Protein AF-A0A1H2T2E2-F1 (afdb_monomer)

Radius of gyration: 16.35 Å; Cα contacts (8 Å, 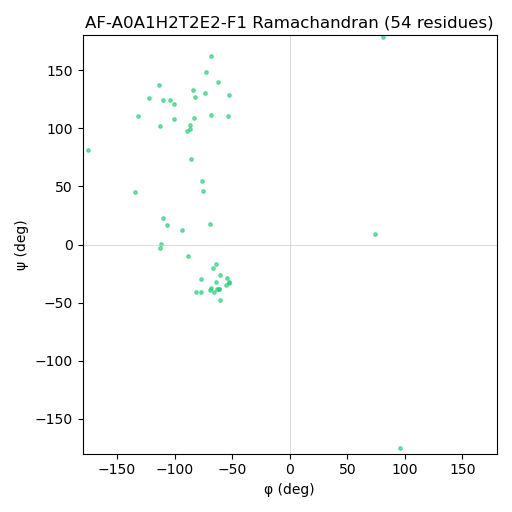|Δi|>4): 11; chains: 1; bounding box: 35×26×48 Å

pLDDT: mean 71.05, std 12.24, range [32.38, 87.62]

Mean predicted aligned error: 11.85 Å

Solvent-accessible surface area (backbone atoms only — not comparable to full-atom values): 4171 Å² total; per-residue (Å²): 142,81,95,73,77,78,87,76,84,62,54,81,67,56,49,51,53,52,34,71,74,72,46,71,96,74,78,77,64,86,83,45,86,87,51,84,89,79,85,82,87,81,84,83,89,63,68,77,72,52,57,81,72,67,81,128

Sequence (56 aa):
MANHIAKQVYTKNEIKEIIRQYGFPQEWNMKGDHGPERYIEVQVWDEEVIKRFLND

Structure (mmCIF, N/CA/C/O backbone):
data_AF-A0A1H2T2E2-F1
#
_entry.id   AF-A0A1H2T2E2-F1
#
loop_
_atom_site.group_PDB
_atom_site.id
_atom_site.type_symbol
_atom_site.label_atom_id
_atom_site.label_alt_id
_atom_site.label_comp_id
_atom_site.label_asym_id
_atom_site.label_entity_id
_atom_site.label_seq_id
_atom_site.pdbx_PDB_ins_code
_atom_site.Cartn_x
_atom_site.Cartn_y
_atom_site.Cartn_z
_atom_site.occupancy
_atom_site.B_iso_or_equiv
_atom_site.auth_seq_id
_atom_site.auth_comp_id
_atom_site.auth_asym_id
_atom_site.auth_atom_id
_atom_site.pdbx_PDB_model_num
ATOM 1 N N . MET A 1 1 ? 24.237 11.928 -1.146 1.00 46.06 1 MET A N 1
ATOM 2 C CA . MET A 1 1 ? 22.892 12.537 -1.185 1.00 46.06 1 MET A CA 1
ATOM 3 C C . MET A 1 1 ? 22.043 11.763 -2.176 1.00 46.06 1 MET A C 1
ATOM 5 O O . MET A 1 1 ? 22.432 11.719 -3.331 1.00 46.06 1 MET A O 1
ATOM 9 N N . ALA A 1 2 ? 20.951 11.146 -1.723 1.00 32.38 2 ALA A N 1
ATOM 10 C CA . ALA A 1 2 ? 19.729 10.891 -2.500 1.00 32.38 2 ALA A CA 1
ATOM 11 C C . ALA A 1 2 ? 18.707 10.263 -1.541 1.00 32.38 2 ALA A C 1
ATOM 13 O O . ALA A 1 2 ? 18.579 9.050 -1.422 1.00 32.38 2 ALA A O 1
ATOM 14 N N . ASN A 1 3 ? 18.050 11.125 -0.772 1.00 44.97 3 ASN A N 1
ATOM 15 C CA . ASN A 1 3 ? 17.004 10.765 0.175 1.00 44.97 3 ASN A CA 1
ATOM 16 C C . ASN A 1 3 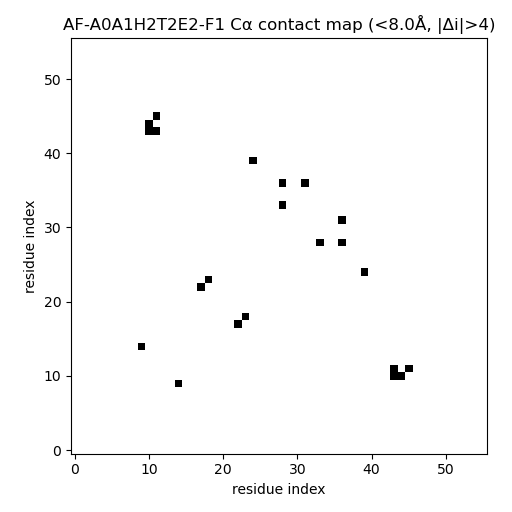? 15.677 10.721 -0.612 1.00 44.97 3 ASN A C 1
ATOM 18 O O . ASN A 1 3 ? 14.906 11.674 -0.567 1.00 44.97 3 ASN A O 1
ATOM 22 N N . HIS A 1 4 ? 15.470 9.694 -1.444 1.00 45.06 4 HIS A N 1
ATOM 23 C CA . HIS A 1 4 ? 14.345 9.647 -2.395 1.00 45.06 4 HIS A CA 1
ATOM 24 C C . HIS A 1 4 ? 13.610 8.299 -2.418 1.00 45.06 4 HIS A C 1
ATOM 26 O O . HIS A 1 4 ? 13.248 7.799 -3.476 1.00 45.06 4 HIS A O 1
ATOM 32 N N . ILE A 1 5 ? 13.313 7.732 -1.248 1.00 55.56 5 ILE A N 1
ATOM 33 C CA . ILE A 1 5 ? 12.086 6.936 -1.128 1.00 55.56 5 ILE A CA 1
ATOM 34 C C . ILE A 1 5 ? 11.002 7.955 -0.794 1.00 55.56 5 ILE A C 1
ATOM 36 O O . ILE A 1 5 ? 10.980 8.505 0.308 1.00 55.56 5 ILE A O 1
ATOM 40 N N . ALA A 1 6 ? 10.185 8.310 -1.784 1.00 52.56 6 ALA A N 1
ATOM 41 C CA . ALA A 1 6 ? 9.056 9.207 -1.589 1.00 52.56 6 ALA A CA 1
ATOM 42 C C . ALA A 1 6 ? 8.179 8.656 -0.453 1.00 52.56 6 ALA A C 1
ATOM 44 O O . ALA A 1 6 ? 7.547 7.615 -0.602 1.00 52.56 6 ALA A O 1
ATOM 45 N N . LYS A 1 7 ? 8.162 9.341 0.697 1.00 63.00 7 LYS A N 1
ATOM 46 C CA . LYS A 1 7 ? 7.348 8.992 1.873 1.00 63.00 7 LYS A CA 1
ATOM 47 C C . LYS A 1 7 ? 5.870 9.350 1.657 1.00 63.00 7 LYS A C 1
ATOM 49 O O . LYS A 1 7 ? 5.263 9.996 2.506 1.00 63.00 7 LYS A O 1
ATOM 54 N N . GLN A 1 8 ? 5.304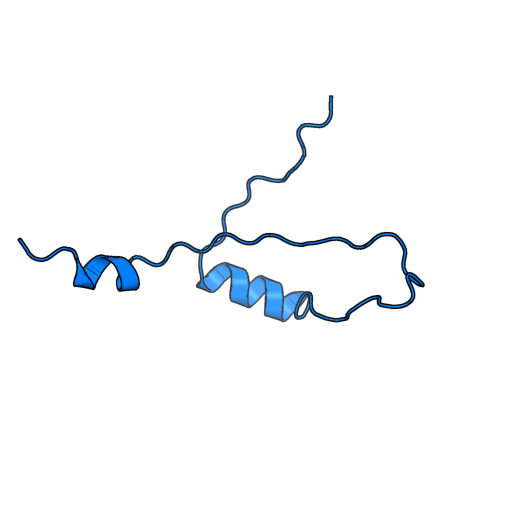 9.008 0.504 1.00 68.94 8 GLN A N 1
ATOM 55 C CA . GLN A 1 8 ? 3.883 9.217 0.260 1.00 68.94 8 GLN A CA 1
ATOM 56 C C . GLN A 1 8 ? 3.117 8.043 0.865 1.00 68.94 8 GLN A C 1
ATOM 58 O O . GLN A 1 8 ? 3.188 6.920 0.370 1.00 68.94 8 GLN A O 1
ATOM 63 N N . VAL A 1 9 ? 2.405 8.311 1.958 1.00 73.44 9 VAL A N 1
ATOM 64 C CA . VAL A 1 9 ? 1.461 7.361 2.550 1.00 73.44 9 VAL A CA 1
ATOM 65 C C . VAL A 1 9 ? 0.139 7.504 1.805 1.00 73.44 9 VAL A C 1
ATOM 67 O O . VAL A 1 9 ? -0.323 8.622 1.575 1.00 73.44 9 VAL A O 1
ATOM 70 N N . TYR A 1 10 ? -0.442 6.374 1.416 1.00 75.75 10 TYR A N 1
ATOM 71 C CA . TYR A 1 10 ? -1.752 6.308 0.780 1.00 75.75 10 TYR A CA 1
ATOM 72 C C . TYR A 1 10 ? -2.722 5.589 1.708 1.00 75.75 10 TYR A C 1
ATOM 74 O O . TYR A 1 10 ? -2.404 4.547 2.285 1.00 75.75 10 TYR A O 1
ATOM 82 N N . THR A 1 11 ? -3.934 6.113 1.812 1.00 80.31 11 THR A N 1
ATOM 83 C CA . THR A 1 11 ? -5.060 5.385 2.385 1.00 80.31 11 THR A CA 1
ATOM 84 C C . THR A 1 11 ? -5.465 4.227 1.472 1.00 80.31 11 THR A C 1
ATOM 86 O O . THR A 1 11 ? -5.189 4.200 0.268 1.00 80.31 11 THR A O 1
ATOM 89 N N . LYS A 1 12 ? -6.212 3.273 2.033 1.00 80.06 12 LYS A N 1
ATOM 90 C CA . LYS A 1 12 ? -6.774 2.130 1.298 1.00 80.06 12 LYS A CA 1
ATOM 91 C C . LYS A 1 12 ? -7.621 2.534 0.083 1.00 80.06 12 LYS A C 1
ATOM 93 O O . LYS A 1 12 ? -7.719 1.763 -0.867 1.00 80.06 12 LYS A O 1
ATOM 98 N N . ASN A 1 13 ? -8.252 3.707 0.107 1.00 83.88 13 ASN A N 1
ATOM 99 C CA . ASN A 1 13 ? -9.038 4.197 -1.026 1.00 83.88 13 ASN A CA 1
ATOM 100 C C . ASN A 1 13 ? -8.149 4.831 -2.096 1.00 83.88 13 ASN A C 1
ATOM 102 O O . ASN A 1 13 ? -8.343 4.560 -3.277 1.00 83.88 13 ASN A O 1
ATOM 106 N N . GLU A 1 14 ? -7.141 5.605 -1.697 1.00 84.50 14 GLU A N 1
ATOM 107 C CA . GLU A 1 14 ? -6.216 6.239 -2.639 1.00 84.50 14 GLU A CA 1
ATOM 108 C C . GLU A 1 14 ? -5.366 5.201 -3.383 1.00 84.50 14 GLU A C 1
ATOM 110 O O . GLU A 1 14 ? -5.212 5.297 -4.598 1.00 84.50 14 GLU A O 1
ATOM 115 N N . ILE A 1 15 ? -4.887 4.149 -2.706 1.00 83.50 15 ILE A N 1
ATOM 116 C CA . ILE A 1 15 ? -4.091 3.106 -3.376 1.00 83.50 15 ILE A CA 1
ATOM 117 C C . ILE A 1 15 ? -4.896 2.345 -4.443 1.00 83.50 15 ILE A C 1
ATOM 119 O O . ILE A 1 15 ? -4.341 1.954 -5.467 1.00 83.50 15 ILE A O 1
ATOM 123 N N . LYS A 1 16 ? -6.215 2.175 -4.258 1.00 85.31 16 LYS A N 1
ATOM 124 C CA . LYS A 1 16 ? -7.087 1.565 -5.279 1.00 85.31 16 LYS A CA 1
ATOM 125 C C . LYS A 1 16 ? -7.135 2.404 -6.550 1.00 85.31 16 LYS A C 1
ATOM 127 O O . LYS A 1 16 ? -7.146 1.843 -7.641 1.00 85.31 16 LYS A O 1
ATOM 132 N 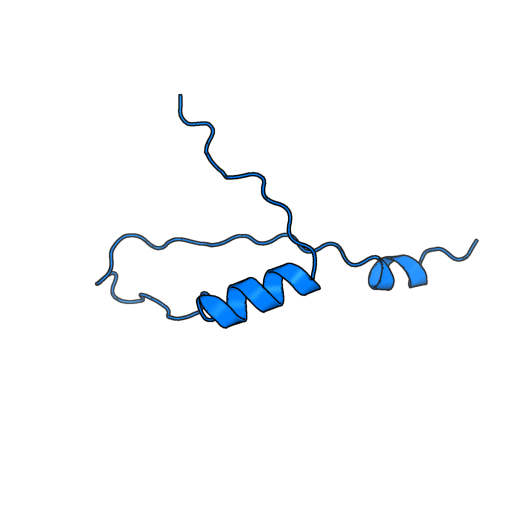N . GLU A 1 17 ? -7.152 3.724 -6.406 1.00 87.62 17 GLU A N 1
ATOM 133 C CA . GLU A 1 17 ? -7.180 4.643 -7.541 1.00 87.62 17 GLU A CA 1
ATOM 134 C C . GLU A 1 17 ? -5.855 4.620 -8.314 1.00 87.62 17 GLU A C 1
ATOM 136 O O . GLU A 1 17 ? -5.853 4.560 -9.542 1.00 87.62 17 GLU A O 1
ATOM 141 N N . ILE A 1 18 ? -4.727 4.538 -7.602 1.00 84.94 18 ILE A N 1
ATOM 142 C CA . ILE A 1 18 ? -3.405 4.351 -8.215 1.00 84.94 18 ILE A CA 1
ATOM 143 C C . ILE A 1 18 ? -3.343 3.032 -8.999 1.00 84.94 18 ILE A C 1
ATOM 145 O O . ILE A 1 18 ? -2.942 3.029 -10.163 1.00 84.94 18 ILE A O 1
ATOM 149 N N . ILE A 1 19 ? -3.790 1.920 -8.406 1.00 84.25 19 ILE A N 1
ATOM 150 C CA . ILE A 1 19 ? -3.835 0.614 -9.090 1.00 84.25 19 ILE A CA 1
ATOM 151 C C . ILE A 1 19 ? -4.756 0.672 -10.316 1.00 84.25 19 ILE A C 1
ATOM 153 O O . ILE A 1 19 ? -4.434 0.100 -11.353 1.00 84.25 19 ILE A O 1
ATOM 157 N N . ARG A 1 20 ? -5.886 1.385 -10.240 1.00 85.25 20 ARG A N 1
ATOM 158 C CA . ARG A 1 20 ? -6.788 1.578 -11.387 1.00 85.25 20 ARG A CA 1
ATOM 159 C C . ARG A 1 20 ? -6.098 2.316 -12.537 1.00 85.25 20 ARG A C 1
ATOM 161 O O . ARG A 1 20 ? -6.347 1.987 -13.693 1.00 85.25 20 ARG A O 1
ATOM 168 N N . GLN A 1 21 ? -5.264 3.308 -12.228 1.00 86.69 21 GLN A N 1
ATOM 169 C CA . GLN A 1 21 ? -4.572 4.122 -13.226 1.00 86.69 21 GLN A CA 1
ATOM 170 C C . GLN A 1 21 ? -3.379 3.399 -13.867 1.00 86.69 21 GLN A C 1
ATOM 172 O O . GLN A 1 21 ? -3.176 3.522 -15.073 1.00 86.69 21 GLN A O 1
ATOM 177 N N . TYR A 1 22 ? -2.591 2.674 -13.072 1.00 81.12 22 TYR A N 1
ATOM 178 C CA . TYR A 1 22 ? -1.300 2.122 -13.507 1.00 81.12 22 TYR A CA 1
ATOM 179 C C . TYR A 1 22 ? -1.271 0.593 -13.604 1.00 81.12 22 TYR A C 1
ATOM 181 O O . TYR A 1 22 ? -0.272 0.026 -14.039 1.00 81.12 22 TYR A O 1
ATOM 189 N N . GLY A 1 23 ? -2.362 -0.075 -13.235 1.00 76.88 23 GLY A N 1
ATOM 190 C CA . GLY A 1 23 ? -2.431 -1.526 -13.147 1.00 76.88 23 GLY A CA 1
ATOM 191 C C . GLY A 1 23 ? -1.835 -2.070 -11.849 1.00 76.88 23 GLY A C 1
ATOM 192 O O . GLY A 1 23 ? -1.343 -1.342 -10.983 1.00 76.88 23 GLY A O 1
ATOM 193 N N . PHE A 1 24 ? -1.905 -3.391 -11.697 1.00 74.06 24 PHE A N 1
ATOM 194 C CA . PHE A 1 24 ? -1.221 -4.068 -10.603 1.00 74.06 24 PHE A CA 1
ATOM 195 C C . PHE A 1 24 ? 0.288 -4.092 -10.861 1.00 74.06 24 PHE A C 1
ATOM 197 O O . PHE A 1 24 ? 0.707 -4.248 -12.007 1.00 74.06 24 PHE A O 1
ATOM 204 N N . PRO A 1 25 ? 1.119 -4.064 -9.809 1.00 67.38 25 PRO A N 1
ATOM 205 C CA . PRO A 1 25 ? 2.575 -4.171 -9.934 1.00 67.38 25 PRO A CA 1
ATOM 206 C C . PRO A 1 25 ? 3.065 -5.572 -10.373 1.00 67.38 25 PRO A C 1
ATOM 208 O O . PRO A 1 25 ? 4.218 -5.913 -10.152 1.00 67.38 25 PRO A O 1
ATOM 211 N N . GLN A 1 26 ? 2.194 -6.415 -10.937 1.00 61.16 26 GLN A N 1
ATOM 212 C CA . GLN A 1 26 ? 2.332 -7.876 -10.980 1.00 61.16 26 GLN A CA 1
ATOM 213 C C . GLN A 1 26 ? 2.624 -8.450 -12.379 1.00 61.16 26 GLN A C 1
ATOM 215 O O . GLN A 1 26 ? 2.382 -9.632 -12.609 1.00 61.16 26 GLN A O 1
ATOM 220 N N . GLU A 1 27 ? 3.167 -7.670 -13.318 1.00 63.03 27 GLU A N 1
ATOM 221 C CA . GLU A 1 27 ? 3.820 -8.274 -14.489 1.00 63.03 27 GLU A CA 1
ATOM 222 C C . GLU A 1 27 ? 5.282 -8.583 -14.156 1.00 63.03 27 GLU A C 1
ATOM 224 O O . GLU A 1 27 ? 6.159 -7.721 -14.130 1.00 63.03 27 GLU A O 1
ATOM 229 N N . TRP A 1 28 ? 5.518 -9.850 -13.828 1.00 60.94 28 TRP A N 1
ATOM 230 C CA . TRP A 1 28 ? 6.809 -10.375 -13.409 1.00 60.94 28 TRP A CA 1
ATOM 231 C C . TRP A 1 28 ? 7.811 -10.372 -14.579 1.00 60.94 28 TRP A C 1
ATOM 233 O O . TRP A 1 28 ? 7.685 -11.155 -15.522 1.00 60.94 28 TRP A O 1
ATOM 243 N N . ASN A 1 29 ? 8.843 -9.522 -14.509 1.00 69.69 29 ASN A N 1
ATOM 244 C CA . ASN A 1 29 ? 9.947 -9.458 -15.479 1.00 69.69 29 ASN A CA 1
ATOM 245 C C . ASN A 1 29 ? 10.951 -10.615 -15.273 1.00 69.69 29 ASN A C 1
ATOM 247 O O . ASN A 1 29 ? 12.144 -10.379 -15.102 1.00 69.69 29 ASN A O 1
ATOM 251 N N . MET A 1 30 ? 10.487 -11.874 -15.283 1.00 67.69 30 MET A N 1
ATOM 252 C CA . MET A 1 30 ? 11.309 -13.059 -14.949 1.00 67.69 30 MET A CA 1
ATOM 253 C C . MET A 1 30 ? 12.617 -13.150 -15.734 1.00 67.69 30 MET A C 1
ATOM 255 O O . MET A 1 30 ? 13.595 -13.727 -15.270 1.00 67.69 30 MET A O 1
ATOM 259 N N . LYS A 1 31 ? 12.590 -12.658 -16.974 1.00 77.88 31 LYS A N 1
ATOM 260 C CA . LYS A 1 31 ? 13.703 -12.736 -17.918 1.00 77.88 31 LYS A CA 1
ATOM 261 C C . LYS A 1 31 ? 14.663 -11.552 -17.805 1.00 77.88 31 LYS A C 1
ATOM 263 O O . LYS A 1 31 ? 15.736 -11.598 -18.393 1.00 77.88 31 LYS A O 1
ATOM 268 N N . GLY A 1 32 ? 14.305 -10.512 -17.049 1.00 70.75 32 GLY A N 1
ATOM 269 C CA . GLY A 1 32 ? 15.117 -9.303 -16.923 1.00 70.75 32 GLY A CA 1
ATOM 270 C C . GLY A 1 32 ? 15.082 -8.395 -18.158 1.00 70.75 32 GLY A C 1
ATOM 271 O O . GLY A 1 32 ? 15.824 -7.415 -18.200 1.00 70.75 32 GLY A O 1
ATOM 272 N N . ASP A 1 33 ? 14.203 -8.664 -19.127 1.00 79.25 33 ASP A N 1
ATOM 273 C CA . ASP A 1 33 ? 14.151 -8.000 -20.439 1.00 79.25 33 ASP A CA 1
ATOM 274 C C . ASP A 1 33 ? 13.916 -6.478 -20.332 1.00 79.25 33 ASP A C 1
ATOM 276 O O . ASP A 1 33 ? 14.346 -5.708 -21.190 1.00 79.25 33 ASP A O 1
ATOM 280 N N . HIS A 1 34 ? 13.275 -6.029 -19.247 1.00 71.12 34 HIS A N 1
ATOM 281 C CA . HIS A 1 34 ? 12.932 -4.622 -19.005 1.00 71.12 34 HIS A CA 1
ATOM 282 C C . HIS A 1 34 ? 13.793 -3.917 -17.932 1.00 71.12 34 HIS A C 1
ATOM 284 O O . HIS A 1 34 ? 13.427 -2.842 -17.450 1.00 71.12 34 HIS A O 1
ATOM 290 N N . GLY A 1 35 ? 14.953 -4.482 -17.573 1.00 67.75 35 GLY A N 1
ATOM 291 C CA . GLY A 1 35 ? 15.874 -3.915 -16.577 1.00 67.75 35 GLY A CA 1
ATOM 292 C C . GLY A 1 35 ? 15.699 -4.481 -15.157 1.00 67.75 35 GLY A C 1
ATOM 293 O O . GLY A 1 35 ? 14.934 -5.428 -14.963 1.00 67.75 35 GLY A O 1
ATOM 294 N N . PRO A 1 36 ? 16.435 -3.948 -14.157 1.00 63.69 36 PRO A N 1
ATOM 295 C CA . PRO A 1 36 ? 16.467 -4.504 -12.804 1.00 63.69 36 PRO A CA 1
ATOM 296 C C . PRO A 1 36 ? 15.086 -4.466 -12.148 1.00 63.69 36 PRO A C 1
ATOM 298 O O . PRO A 1 36 ? 14.362 -3.476 -12.274 1.00 63.69 36 PRO A O 1
ATOM 301 N N . GLU A 1 37 ? 14.748 -5.539 -11.433 1.00 61.66 37 GLU A N 1
ATOM 302 C CA . GLU A 1 37 ? 13.489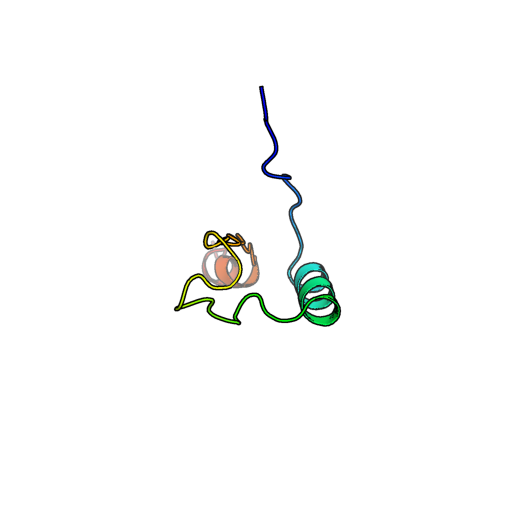 -5.673 -10.700 1.00 61.66 37 GLU A CA 1
ATOM 303 C C . GLU A 1 37 ? 13.270 -4.475 -9.767 1.00 61.66 37 GLU A C 1
ATOM 305 O O . GLU A 1 37 ? 14.144 -4.102 -8.980 1.00 61.66 37 GLU A O 1
ATOM 310 N N . ARG A 1 38 ? 12.090 -3.854 -9.854 1.00 60.84 38 ARG A N 1
ATOM 311 C CA . ARG A 1 38 ? 11.688 -2.760 -8.966 1.00 60.84 38 ARG A CA 1
ATOM 312 C C . ARG A 1 38 ? 10.547 -3.245 -8.092 1.00 60.84 38 ARG A C 1
ATOM 314 O O . ARG A 1 38 ? 9.405 -3.318 -8.533 1.00 60.84 38 ARG A O 1
ATOM 321 N N . TYR A 1 39 ? 10.874 -3.578 -6.851 1.00 61.31 39 TYR A N 1
ATOM 322 C CA . TYR A 1 39 ? 9.890 -3.906 -5.831 1.00 61.31 39 TYR A CA 1
ATOM 323 C C . TYR A 1 39 ? 9.186 -2.626 -5.380 1.00 61.31 39 TYR A C 1
ATOM 325 O O . TYR A 1 39 ? 9.836 -1.632 -5.055 1.00 61.31 39 TYR A O 1
ATOM 333 N N . ILE A 1 40 ? 7.855 -2.654 -5.353 1.00 65.44 40 ILE A N 1
ATOM 334 C CA . ILE A 1 40 ? 7.061 -1.632 -4.672 1.00 65.44 40 ILE A CA 1
ATOM 335 C C . ILE A 1 40 ? 6.650 -2.230 -3.330 1.00 65.44 40 ILE A C 1
ATOM 337 O O . ILE A 1 40 ? 5.823 -3.138 -3.277 1.00 65.44 40 ILE A O 1
ATOM 341 N N . GLU A 1 41 ? 7.248 -1.740 -2.247 1.00 64.75 41 GLU A N 1
ATOM 342 C CA . GLU A 1 41 ? 6.786 -2.032 -0.892 1.00 64.75 41 GLU A CA 1
ATOM 343 C C . GLU A 1 41 ? 5.632 -1.082 -0.552 1.00 64.75 41 GLU A C 1
ATOM 345 O O . GLU A 1 41 ? 5.759 0.136 -0.687 1.00 64.75 41 GLU A O 1
ATOM 350 N N . VAL A 1 42 ? 4.500 -1.633 -0.111 1.00 67.56 42 VAL A N 1
ATOM 351 C CA . VAL A 1 42 ? 3.373 -0.852 0.408 1.00 67.56 42 VAL A CA 1
ATOM 352 C C . VAL A 1 42 ? 3.085 -1.315 1.827 1.00 67.56 42 VAL A C 1
ATOM 354 O O . VAL A 1 42 ? 2.853 -2.499 2.062 1.00 67.56 42 VAL A O 1
ATOM 357 N N . GLN A 1 43 ? 3.058 -0.371 2.763 1.00 69.19 43 GLN A N 1
ATOM 358 C CA . GLN A 1 43 ? 2.606 -0.603 4.131 1.00 69.19 43 GLN A CA 1
ATOM 359 C C . GLN A 1 43 ? 1.171 -0.093 4.258 1.00 69.19 43 GLN A C 1
ATOM 361 O O . GLN A 1 43 ? 0.894 1.076 3.993 1.00 69.19 43 GLN A O 1
ATOM 366 N N . VAL A 1 44 ? 0.248 -0.983 4.624 1.00 68.69 44 VAL A N 1
ATOM 367 C CA . VAL A 1 44 ? -1.177 -0.667 4.780 1.00 68.69 44 VAL A CA 1
ATOM 368 C C . VAL A 1 44 ? -1.528 -0.714 6.261 1.00 68.69 44 VAL A C 1
ATOM 370 O O . VAL A 1 44 ? -1.321 -1.737 6.908 1.00 68.69 44 VAL A O 1
ATOM 373 N N . TRP A 1 45 ? -2.089 0.377 6.780 1.00 71.44 45 TRP A N 1
ATOM 374 C CA . TRP A 1 45 ? -2.667 0.431 8.122 1.00 71.44 45 TRP A CA 1
ATOM 375 C C . TRP A 1 45 ? -4.195 0.396 8.022 1.00 71.44 45 TRP A C 1
ATOM 377 O O . TRP A 1 45 ? -4.785 1.213 7.315 1.00 71.44 45 TRP A O 1
ATOM 387 N N . ASP A 1 46 ? -4.836 -0.557 8.701 1.00 74.69 46 ASP A N 1
ATOM 388 C CA . ASP A 1 46 ? -6.296 -0.693 8.755 1.00 74.69 46 ASP A CA 1
ATOM 389 C C . ASP A 1 46 ? -6.730 -0.880 10.216 1.00 74.69 46 ASP A C 1
ATOM 391 O O . ASP A 1 46 ? -6.450 -1.905 10.843 1.00 74.69 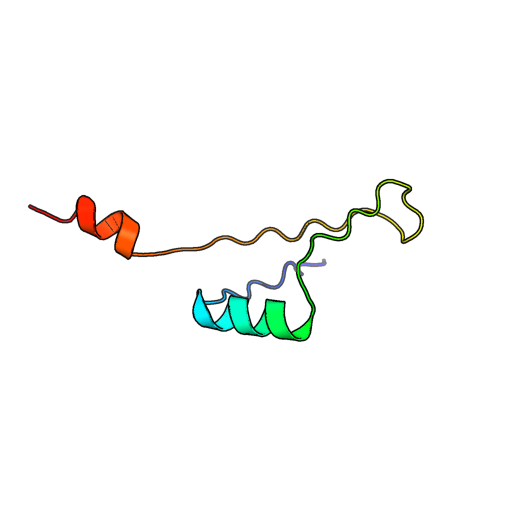46 ASP A O 1
ATOM 395 N N . GLU A 1 47 ? -7.399 0.130 10.771 1.00 81.44 47 GLU A N 1
ATOM 396 C CA . GLU A 1 47 ? -7.835 0.131 12.171 1.00 81.44 47 GLU A CA 1
ATOM 397 C C . GLU A 1 47 ? -8.908 -0.928 12.459 1.00 81.44 47 GLU A C 1
ATOM 399 O O . GLU A 1 47 ? -9.044 -1.350 13.607 1.00 81.44 47 GLU A O 1
ATOM 404 N N . GLU A 1 48 ? -9.628 -1.427 11.444 1.00 83.25 48 GLU A N 1
ATOM 405 C CA . GLU A 1 48 ? -10.592 -2.530 11.606 1.00 83.25 48 GLU A CA 1
ATOM 406 C C . GLU A 1 48 ? -9.956 -3.776 12.232 1.00 83.25 48 GLU A C 1
ATOM 408 O O . GLU A 1 48 ? -10.589 -4.477 13.023 1.00 83.25 48 GLU A O 1
ATOM 413 N N . VAL A 1 49 ? -8.684 -4.044 11.923 1.00 80.69 49 VAL A N 1
ATOM 414 C CA . VAL A 1 49 ? -7.954 -5.184 12.495 1.00 80.69 49 VAL A CA 1
ATOM 415 C C . VAL A 1 49 ? -7.704 -4.973 13.991 1.00 80.69 49 VAL A C 1
ATOM 417 O O . VAL A 1 49 ? -7.805 -5.917 14.774 1.00 80.69 49 VAL A O 1
ATOM 420 N N . ILE A 1 50 ? -7.430 -3.730 14.391 1.00 79.62 50 ILE A N 1
ATOM 421 C CA . ILE A 1 50 ? -7.092 -3.341 15.766 1.00 79.62 50 ILE A CA 1
ATOM 422 C C . ILE A 1 50 ? -8.348 -3.292 16.649 1.00 79.62 50 ILE A C 1
ATOM 424 O O . ILE A 1 50 ? -8.268 -3.617 17.830 1.00 79.62 50 ILE A O 1
ATOM 428 N N . LYS A 1 51 ? -9.531 -2.995 16.087 1.00 84.94 51 LYS A N 1
ATOM 429 C CA . LYS A 1 51 ? -10.811 -2.936 16.828 1.00 84.94 51 LYS A CA 1
ATOM 430 C C . LYS A 1 51 ? -11.126 -4.187 17.646 1.00 84.94 51 LYS A C 1
ATOM 432 O O . LYS A 1 51 ? -11.696 -4.071 18.724 1.00 84.94 51 LYS A O 1
ATOM 437 N N . ARG A 1 52 ? -10.728 -5.377 17.180 1.00 81.81 52 ARG A N 1
ATOM 438 C CA . ARG A 1 52 ? -10.926 -6.641 17.921 1.00 81.81 52 ARG A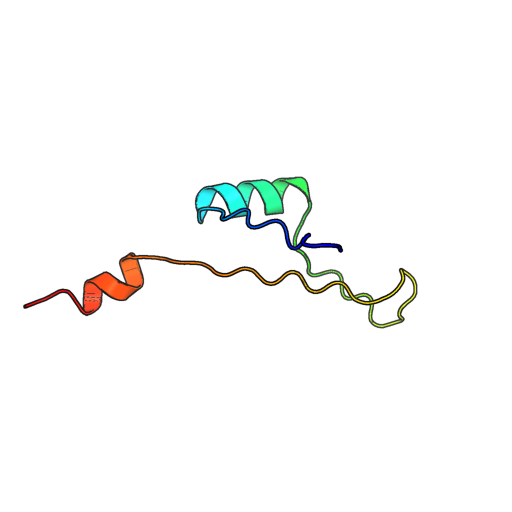 CA 1
ATOM 439 C C . ARG A 1 52 ? -10.154 -6.703 19.244 1.00 81.81 52 ARG A C 1
ATOM 441 O O . ARG A 1 52 ? -10.468 -7.547 20.074 1.00 81.81 52 ARG A O 1
ATOM 448 N N . PHE A 1 53 ? -9.165 -5.831 19.417 1.00 82.44 53 PHE A N 1
ATOM 449 C CA . PHE A 1 53 ? -8.272 -5.771 20.571 1.00 82.44 53 PHE A CA 1
ATOM 450 C C . PHE A 1 53 ? -8.488 -4.517 21.435 1.00 82.44 53 PHE A C 1
ATOM 452 O O . PHE A 1 53 ? -7.780 -4.350 22.416 1.00 82.44 53 PHE A O 1
ATOM 459 N N . LEU A 1 54 ? -9.438 -3.637 21.084 1.00 82.62 54 LEU A N 1
ATOM 460 C CA . LEU A 1 54 ? -9.712 -2.378 21.799 1.00 82.62 54 LEU A CA 1
ATOM 461 C C . LEU A 1 54 ? -10.822 -2.488 22.864 1.00 82.62 54 LEU A C 1
ATOM 463 O O . LEU A 1 54 ? -11.291 -1.465 23.350 1.00 82.62 54 LEU A O 1
ATOM 467 N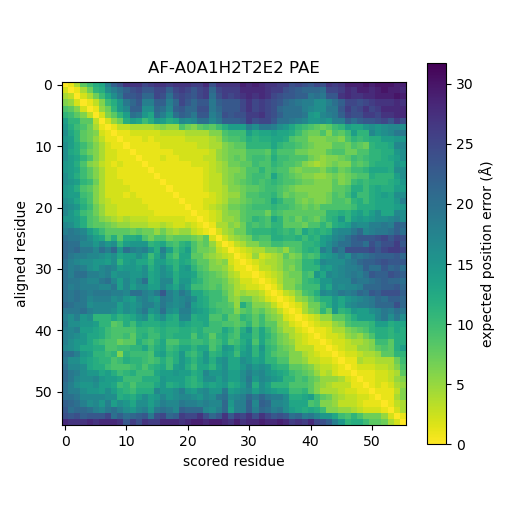 N . ASN A 1 55 ? -11.254 -3.701 23.223 1.00 64.06 55 ASN A N 1
ATOM 4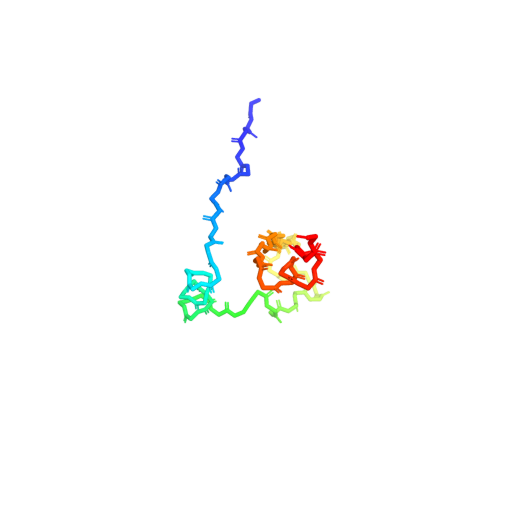68 C CA . ASN A 1 55 ? -12.208 -3.901 24.315 1.00 64.06 55 ASN A CA 1
ATOM 469 C C . ASN A 1 55 ? -11.463 -4.068 25.650 1.00 64.06 55 ASN A C 1
ATOM 471 O O . ASN A 1 55 ? -11.052 -5.186 25.961 1.00 64.06 55 ASN A O 1
ATOM 475 N N . ASP A 1 56 ? -11.367 -2.974 26.409 1.00 56.03 56 ASP A N 1
ATOM 476 C CA . ASP A 1 56 ? -11.221 -2.944 27.873 1.00 56.03 56 ASP A CA 1
ATOM 477 C C . ASP A 1 56 ? -12.441 -2.231 28.484 1.00 56.03 56 ASP A C 1
ATOM 479 O O . ASP A 1 56 ? -12.801 -1.137 27.982 1.00 56.03 56 ASP A O 1
#

Secondary structure (DSSP, 8-state):
----S------HHHHHHHHHHH--S----TT-TTSS----------HHHHHTT---

Foldseek 3Di:
DDPDPPPDADAPVRVVVVCVVPNDPPPDPVVCPPHDDDDDDHDYDDCVVVVVVPDD